Protein AF-A0A4Q3RIX7-F1 (afdb_monomer)

Foldseek 3Di:
DDPVVVVVVVVVPPPPPPDDDDCQDDDQCDPPQHDFAACDPGQQKHWDAFGWGWDQPDHPDDRIDIDGDHPDDDTDMDGDPDALQDDGDDDDDDDDDDDDDPAQQDDKDKDWDARCHPNGGFTPKIFIQHNVRDTDIDGGDDDDDD

Structure (mmCIF, N/CA/C/O backbone):
data_AF-A0A4Q3RIX7-F1
#
_entry.id   AF-A0A4Q3RIX7-F1
#
loop_
_atom_site.group_PDB
_atom_site.id
_atom_site.type_symbol
_atom_site.label_atom_id
_atom_site.label_alt_id
_atom_site.label_comp_id
_atom_site.label_asym_id
_atom_site.label_entity_id
_atom_site.label_seq_id
_atom_site.pdbx_PDB_ins_code
_atom_site.Cartn_x
_atom_site.Cartn_y
_atom_site.Cartn_z
_atom_site.occupancy
_atom_site.B_iso_or_equiv
_atom_site.auth_seq_id
_atom_site.auth_comp_id
_atom_site.auth_asym_id
_atom_site.auth_atom_id
_atom_site.pdbx_PDB_model_num
ATOM 1 N N . MET A 1 1 ? 16.641 -52.338 -29.632 1.00 59.88 1 MET A N 1
ATOM 2 C CA . MET A 1 1 ? 15.594 -51.467 -29.054 1.00 59.88 1 MET A CA 1
ATOM 3 C C . MET A 1 1 ? 14.650 -51.054 -30.176 1.00 59.88 1 MET A C 1
ATOM 5 O O . MET A 1 1 ? 15.135 -50.647 -31.224 1.00 59.88 1 MET A O 1
ATOM 9 N N . ASN A 1 2 ? 13.339 -51.252 -30.020 1.00 74.81 2 ASN A N 1
ATOM 10 C CA . ASN A 1 2 ? 12.349 -50.896 -31.043 1.00 74.81 2 ASN A CA 1
ATOM 11 C C . ASN A 1 2 ? 12.382 -49.371 -31.284 1.00 74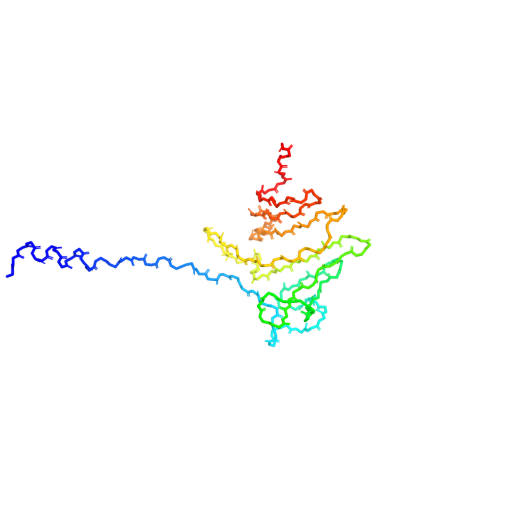.81 2 ASN A C 1
ATOM 13 O O . ASN A 1 2 ? 12.382 -48.615 -30.314 1.00 74.81 2 ASN A O 1
ATOM 17 N N . LYS A 1 3 ? 12.387 -48.921 -32.550 1.00 67.00 3 LYS A N 1
ATOM 18 C CA . LYS A 1 3 ? 12.329 -47.495 -32.926 1.00 67.00 3 LYS A CA 1
ATOM 19 C C . LYS A 1 3 ? 11.175 -46.772 -32.215 1.00 67.00 3 LYS A C 1
ATOM 21 O O . LYS A 1 3 ? 11.367 -45.677 -31.704 1.00 67.00 3 LYS A O 1
ATOM 26 N N . TYR A 1 4 ? 10.027 -47.434 -32.065 1.00 75.75 4 TYR A N 1
ATOM 27 C CA . TYR A 1 4 ? 8.865 -46.912 -31.337 1.00 75.75 4 TYR A CA 1
ATOM 28 C C . TYR A 1 4 ? 9.107 -46.753 -29.825 1.00 75.75 4 TYR A C 1
ATOM 30 O O . TYR A 1 4 ? 8.580 -45.828 -29.218 1.00 75.75 4 TYR A O 1
ATOM 38 N N . GLY A 1 5 ? 9.957 -47.591 -29.222 1.00 77.25 5 GLY A N 1
ATOM 39 C CA . GLY A 1 5 ? 10.349 -47.462 -27.814 1.00 77.25 5 GLY A CA 1
ATOM 40 C C . GLY A 1 5 ? 11.296 -46.286 -27.559 1.00 77.25 5 GLY A C 1
ATOM 41 O O . GLY A 1 5 ? 11.211 -45.649 -26.514 1.00 77.25 5 GLY A O 1
ATOM 42 N N . LEU A 1 6 ? 12.155 -45.953 -28.531 1.00 73.69 6 LEU A N 1
ATOM 43 C CA . LEU A 1 6 ? 13.029 -44.779 -28.452 1.00 73.69 6 LEU A CA 1
ATOM 44 C C . LEU A 1 6 ? 12.232 -43.469 -28.591 1.00 73.69 6 LEU A C 1
ATOM 46 O O . LEU A 1 6 ? 12.480 -42.532 -27.839 1.00 73.69 6 LEU A O 1
ATOM 50 N N . TYR A 1 7 ? 11.241 -43.417 -29.491 1.00 76.94 7 TYR A N 1
ATOM 51 C CA . TYR A 1 7 ? 10.347 -42.256 -29.614 1.00 76.94 7 TYR A CA 1
ATOM 52 C C . TYR A 1 7 ? 9.488 -42.046 -28.361 1.00 76.94 7 TYR A C 1
ATOM 54 O O . TYR A 1 7 ? 9.326 -40.912 -27.920 1.00 76.94 7 TYR A O 1
ATOM 62 N N . PHE A 1 8 ? 8.994 -43.126 -27.750 1.00 76.88 8 PHE A N 1
ATOM 63 C CA . PHE A 1 8 ? 8.233 -43.041 -26.502 1.00 76.88 8 PHE A CA 1
ATOM 64 C C . PHE A 1 8 ? 9.086 -42.505 -25.339 1.00 76.88 8 PHE A C 1
ATOM 66 O O . PHE A 1 8 ? 8.632 -41.647 -24.586 1.00 76.88 8 PHE A O 1
ATOM 73 N N . LEU A 1 9 ? 10.350 -42.938 -25.237 1.00 72.62 9 LEU A N 1
ATOM 74 C CA . LEU A 1 9 ? 11.291 -42.442 -24.226 1.00 72.62 9 LEU A CA 1
ATOM 75 C C . LEU A 1 9 ? 11.639 -40.954 -24.429 1.00 72.62 9 LEU A C 1
ATOM 77 O O . LEU A 1 9 ? 11.741 -40.215 -23.454 1.00 72.62 9 LEU A O 1
ATOM 81 N N . LEU A 1 10 ? 11.773 -40.499 -25.681 1.00 68.50 10 LEU A N 1
ATOM 82 C CA . LEU A 1 10 ? 12.048 -39.095 -26.020 1.00 68.50 10 LEU A CA 1
ATOM 83 C C . LEU A 1 10 ? 10.869 -38.158 -25.714 1.00 68.50 10 LEU A C 1
ATOM 85 O O . LEU A 1 10 ? 11.095 -37.027 -25.294 1.00 68.50 10 LEU A O 1
ATOM 89 N N . ILE A 1 11 ? 9.626 -38.622 -25.879 1.00 73.38 11 ILE A N 1
ATOM 90 C CA . ILE A 1 11 ? 8.426 -37.842 -25.529 1.00 73.38 11 ILE A CA 1
ATOM 91 C C . ILE A 1 11 ? 8.274 -37.724 -24.004 1.00 73.38 11 ILE A C 1
ATOM 93 O O . ILE A 1 11 ? 7.875 -36.675 -23.508 1.00 73.38 11 ILE A O 1
ATOM 97 N N . LEU A 1 12 ? 8.641 -38.767 -23.252 1.00 68.56 12 LEU A N 1
ATOM 98 C CA . LEU A 1 12 ? 8.598 -38.760 -21.785 1.00 68.56 12 LEU A CA 1
ATOM 99 C C . LEU A 1 12 ? 9.670 -37.845 -21.156 1.00 68.56 12 LEU A C 1
ATOM 101 O O . LEU A 1 12 ? 9.513 -37.393 -20.027 1.00 68.56 12 LEU A O 1
ATOM 105 N N . LEU A 1 13 ? 10.752 -37.573 -21.892 1.00 65.00 13 LEU A N 1
ATOM 106 C CA . LEU A 1 13 ? 11.861 -36.707 -21.485 1.00 65.00 13 LEU A CA 1
ATOM 107 C C . LEU A 1 13 ? 11.661 -35.232 -21.856 1.00 65.00 13 LEU A C 1
ATOM 109 O O . LEU A 1 13 ? 12.569 -34.445 -21.606 1.00 65.00 13 LEU A O 1
ATOM 113 N N . LEU A 1 14 ? 10.520 -34.836 -22.435 1.00 69.44 14 LEU A N 1
ATOM 114 C CA . LEU A 1 14 ? 10.186 -33.420 -22.596 1.00 69.44 14 LEU A CA 1
ATOM 115 C C . LEU A 1 14 ? 9.967 -32.822 -21.198 1.00 69.44 14 LEU A C 1
ATOM 117 O O . LEU A 1 14 ? 8.957 -33.141 -20.565 1.00 69.44 14 LEU A O 1
ATOM 121 N N . PRO A 1 15 ? 10.875 -31.969 -20.681 1.00 65.69 15 PRO A N 1
ATOM 122 C CA . PRO A 1 15 ? 10.603 -31.283 -19.435 1.00 65.69 15 PRO A CA 1
ATOM 123 C C . PRO A 1 15 ? 9.396 -30.380 -19.684 1.00 65.69 15 PRO A C 1
ATOM 125 O O . PRO A 1 15 ? 9.459 -29.450 -20.490 1.00 65.69 15 PRO A O 1
ATOM 128 N N . ALA A 1 16 ? 8.283 -30.655 -19.006 1.00 66.50 16 ALA A N 1
ATOM 129 C CA . ALA A 1 16 ? 7.249 -29.652 -18.839 1.00 66.50 16 ALA A CA 1
ATOM 130 C C . ALA A 1 16 ? 7.932 -28.478 -18.134 1.00 66.50 16 ALA A C 1
ATOM 132 O O . ALA A 1 16 ? 8.309 -28.590 -16.967 1.00 66.50 16 ALA A O 1
ATOM 133 N N . ALA A 1 17 ? 8.194 -27.397 -18.866 1.00 64.19 17 ALA A N 1
ATOM 134 C CA . ALA A 1 17 ? 8.742 -26.191 -18.278 1.00 64.19 17 ALA A CA 1
ATOM 135 C C . ALA A 1 17 ? 7.708 -25.687 -17.268 1.00 64.19 17 ALA A C 1
ATOM 137 O O . ALA A 1 17 ? 6.679 -25.128 -17.643 1.00 64.19 17 ALA A O 1
ATOM 138 N N . ILE A 1 18 ? 7.949 -25.955 -15.986 1.00 64.69 18 ILE A N 1
ATOM 139 C CA . ILE A 1 18 ? 7.164 -25.368 -14.909 1.00 64.69 18 ILE A CA 1
ATOM 140 C C . ILE A 1 18 ? 7.523 -23.886 -14.928 1.00 64.69 18 ILE A C 1
ATOM 142 O O . ILE A 1 18 ? 8.608 -23.491 -14.502 1.00 64.69 18 ILE A O 1
ATOM 146 N N . VAL A 1 19 ? 6.641 -23.072 -15.500 1.00 68.38 19 VAL A N 1
ATOM 147 C CA . VAL A 1 19 ? 6.763 -21.620 -15.430 1.00 68.38 19 VAL A CA 1
ATOM 148 C C . VAL A 1 19 ? 6.368 -21.226 -14.012 1.00 68.38 19 VAL A C 1
ATOM 150 O O . VAL A 1 19 ? 5.191 -21.215 -13.665 1.00 68.38 19 VAL A O 1
ATOM 153 N N . SER A 1 20 ? 7.363 -20.953 -13.175 1.00 68.62 20 SER A N 1
ATOM 154 C CA . SER A 1 20 ? 7.146 -20.382 -11.848 1.00 68.62 20 SER A CA 1
ATOM 155 C C . SER A 1 20 ? 7.199 -18.864 -11.953 1.00 68.62 20 SER A C 1
ATOM 157 O O . SER A 1 20 ? 8.165 -18.311 -12.479 1.00 68.62 20 SER A O 1
ATOM 159 N N . ALA A 1 21 ? 6.179 -18.180 -11.438 1.00 70.44 21 ALA A N 1
ATOM 160 C CA . ALA A 1 21 ? 6.240 -16.734 -11.283 1.00 70.44 21 ALA A CA 1
ATOM 161 C C . ALA A 1 21 ? 7.348 -16.369 -10.281 1.00 70.44 21 ALA A C 1
ATOM 163 O O . ALA A 1 21 ? 7.488 -17.006 -9.235 1.00 70.44 21 ALA A O 1
ATOM 164 N N . GLN A 1 22 ? 8.135 -15.340 -10.591 1.00 78.25 22 GLN A N 1
ATOM 165 C CA . GLN A 1 22 ? 9.077 -14.773 -9.634 1.00 78.25 22 GLN A CA 1
ATOM 166 C C . GLN A 1 22 ? 8.322 -13.847 -8.678 1.00 78.25 22 GLN A C 1
ATOM 168 O O . GLN A 1 22 ? 7.618 -12.938 -9.119 1.00 78.25 22 GLN A O 1
ATOM 173 N N . THR A 1 23 ? 8.515 -14.023 -7.369 1.00 81.94 23 THR A N 1
ATOM 174 C CA . THR A 1 23 ? 8.067 -13.029 -6.390 1.00 81.94 23 THR A CA 1
ATOM 175 C C . THR A 1 23 ? 8.891 -11.763 -6.568 1.00 81.94 23 THR A C 1
ATOM 177 O O . THR A 1 23 ? 10.044 -11.691 -6.146 1.00 81.94 23 THR A O 1
ATOM 180 N N . ALA A 1 24 ? 8.301 -10.770 -7.221 1.00 80.25 24 ALA A N 1
ATOM 181 C CA . ALA A 1 24 ? 8.947 -9.487 -7.435 1.00 80.25 24 ALA A CA 1
ATOM 182 C C . ALA A 1 24 ? 8.853 -8.584 -6.197 1.00 80.25 24 ALA A C 1
ATOM 184 O O . ALA A 1 24 ? 9.815 -7.906 -5.854 1.00 80.25 24 ALA A O 1
ATOM 185 N N . LEU A 1 25 ? 7.710 -8.601 -5.503 1.00 83.94 25 LEU A N 1
ATOM 186 C CA . LEU A 1 25 ? 7.460 -7.820 -4.293 1.00 83.94 25 LEU A CA 1
ATOM 187 C C . LEU A 1 25 ? 6.733 -8.674 -3.266 1.00 83.94 25 LEU A C 1
ATOM 189 O O . LEU A 1 25 ? 5.746 -9.330 -3.586 1.00 83.94 25 LEU A O 1
ATOM 193 N N . GLN A 1 26 ? 7.193 -8.615 -2.021 1.00 84.12 26 GLN A N 1
ATOM 194 C CA . GLN A 1 26 ? 6.511 -9.237 -0.898 1.00 84.12 26 GLN A CA 1
ATOM 195 C C . GLN A 1 26 ? 6.718 -8.387 0.349 1.00 84.12 26 GLN A C 1
ATOM 197 O O . GLN A 1 26 ? 7.844 -8.096 0.743 1.00 84.12 26 GLN A O 1
ATOM 202 N N . THR A 1 27 ? 5.613 -8.012 0.986 1.00 84.25 27 THR A N 1
ATOM 203 C CA . THR A 1 27 ? 5.615 -7.434 2.327 1.00 84.25 27 THR A CA 1
ATOM 204 C C . THR A 1 27 ? 4.621 -8.193 3.190 1.00 84.25 27 THR A C 1
ATOM 206 O O . THR A 1 27 ? 3.515 -8.499 2.752 1.00 84.25 27 THR A O 1
ATOM 209 N N . SER A 1 28 ? 5.028 -8.511 4.413 1.00 86.00 28 SER A N 1
ATOM 210 C CA . SER A 1 28 ? 4.167 -9.085 5.450 1.00 86.00 28 SER A CA 1
ATOM 211 C C . SER A 1 28 ? 3.984 -8.140 6.637 1.00 86.00 28 SER A C 1
ATOM 213 O O . SER A 1 28 ? 3.218 -8.448 7.538 1.00 86.00 28 SER A O 1
ATOM 215 N N . PHE A 1 29 ? 4.673 -6.990 6.633 1.00 94.81 29 PHE A N 1
ATOM 216 C CA . PHE A 1 29 ? 4.731 -6.040 7.750 1.00 94.81 29 PHE A CA 1
ATOM 217 C C . PHE A 1 29 ? 5.252 -6.632 9.066 1.00 94.81 29 PHE A C 1
ATOM 219 O O . PHE A 1 29 ? 4.996 -6.063 10.116 1.00 94.81 29 PHE A O 1
ATOM 226 N N . GLU A 1 30 ? 5.978 -7.752 9.018 1.00 96.00 30 GLU A N 1
ATOM 227 C CA . GLU A 1 30 ? 6.474 -8.440 10.212 1.00 96.00 30 GLU A CA 1
ATOM 228 C C . GLU A 1 30 ? 7.829 -7.899 10.697 1.00 96.00 30 GLU A C 1
ATOM 230 O O . GLU A 1 30 ? 8.651 -7.371 9.937 1.00 96.00 30 GLU A O 1
ATOM 235 N N . ALA A 1 31 ? 8.093 -8.105 11.986 1.00 94.19 31 ALA A N 1
ATOM 236 C CA . ALA A 1 31 ? 9.404 -7.892 12.584 1.00 94.19 31 ALA A CA 1
ATOM 237 C C . ALA A 1 31 ? 10.450 -8.897 12.038 1.00 94.19 31 ALA A C 1
ATOM 239 O O . ALA A 1 31 ? 10.095 -10.009 11.645 1.00 94.19 31 ALA A O 1
ATOM 240 N N . PRO A 1 32 ? 11.753 -8.551 12.046 1.00 93.75 32 PRO A N 1
ATOM 241 C CA . PRO A 1 32 ? 12.335 -7.289 12.516 1.00 93.75 32 PRO A CA 1
ATOM 242 C C . PRO A 1 32 ? 12.343 -6.180 11.454 1.00 93.75 32 PRO A C 1
ATOM 244 O O . PRO A 1 32 ? 12.786 -5.074 11.744 1.00 93.75 32 PRO A O 1
ATOM 247 N N . THR A 1 33 ? 11.886 -6.460 10.228 1.00 93.94 33 THR A N 1
ATOM 248 C CA . THR A 1 33 ? 11.897 -5.487 9.125 1.00 93.94 33 THR A CA 1
ATOM 249 C C . THR A 1 33 ? 11.016 -4.278 9.422 1.00 93.94 33 THR A C 1
ATOM 251 O O . THR A 1 33 ? 11.370 -3.160 9.054 1.00 93.94 33 THR A O 1
ATOM 254 N N . TYR A 1 34 ? 9.895 -4.503 10.104 1.00 96.31 34 TYR A N 1
ATOM 255 C CA . TYR A 1 34 ? 8.933 -3.472 10.456 1.00 96.31 34 TYR A CA 1
ATOM 256 C C . TYR A 1 34 ? 8.795 -3.331 11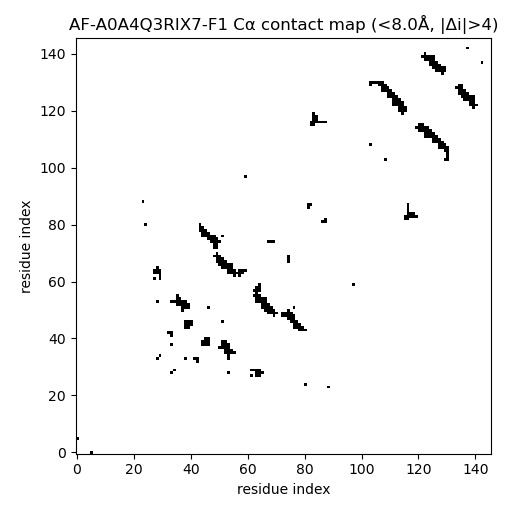.971 1.00 96.31 34 TYR A C 1
ATOM 258 O O . TYR A 1 34 ? 8.791 -4.312 12.717 1.00 96.31 34 TYR A O 1
ATOM 266 N N . THR A 1 35 ? 8.673 -2.085 12.424 1.00 97.00 35 THR A N 1
ATOM 267 C CA . THR A 1 35 ? 8.391 -1.740 13.822 1.00 97.00 35 THR A CA 1
ATOM 268 C C . THR A 1 35 ? 6.942 -1.289 13.959 1.00 97.00 35 THR A C 1
ATOM 270 O O . THR A 1 35 ? 6.460 -0.499 13.144 1.00 97.00 35 THR A O 1
ATOM 273 N N . ILE A 1 36 ? 6.264 -1.758 15.011 1.00 97.56 36 ILE A N 1
ATOM 274 C CA . ILE A 1 36 ? 4.891 -1.360 15.357 1.00 97.56 36 ILE A CA 1
ATOM 275 C C . ILE A 1 36 ? 4.802 0.167 15.484 1.00 97.56 36 ILE A C 1
ATOM 277 O O . ILE A 1 36 ? 5.648 0.798 16.117 1.00 97.56 36 ILE A O 1
ATOM 281 N N . GLY A 1 37 ? 3.745 0.759 14.926 1.00 96.62 37 GLY A N 1
ATOM 282 C CA . GLY A 1 37 ? 3.550 2.207 14.889 1.00 96.62 37 GLY A CA 1
ATOM 283 C C . GLY A 1 37 ? 3.728 2.777 13.485 1.00 96.62 37 GLY A C 1
ATOM 284 O O . GLY A 1 37 ? 3.461 2.100 12.499 1.00 96.62 37 GLY A O 1
ATOM 285 N N . ASN A 1 38 ? 4.105 4.052 13.386 1.00 95.06 38 ASN A N 1
ATOM 286 C CA . ASN A 1 38 ? 4.133 4.787 12.119 1.00 95.06 38 ASN A CA 1
ATOM 287 C C . ASN A 1 38 ? 5.015 4.097 11.063 1.00 95.06 38 ASN A C 1
ATOM 289 O O . ASN A 1 38 ? 6.204 3.895 11.297 1.00 95.06 38 ASN A O 1
ATOM 293 N N . LEU A 1 39 ? 4.443 3.788 9.896 1.00 96.00 39 LEU A N 1
ATOM 294 C CA . LEU A 1 39 ? 5.142 3.111 8.800 1.00 96.00 39 LEU A CA 1
ATOM 295 C C . LEU A 1 39 ? 5.998 4.068 7.945 1.00 96.00 39 LEU A C 1
ATOM 297 O O . LEU A 1 39 ? 6.828 3.616 7.161 1.00 96.00 39 LEU A O 1
ATOM 301 N N . ASN A 1 40 ? 5.818 5.385 8.075 1.00 95.88 40 ASN A N 1
ATOM 302 C CA . ASN A 1 40 ? 6.564 6.362 7.285 1.00 95.88 40 ASN A CA 1
ATOM 303 C C . ASN A 1 40 ? 8.083 6.183 7.435 1.00 95.88 40 ASN A C 1
ATOM 305 O O . ASN A 1 40 ? 8.596 6.083 8.550 1.00 95.88 40 ASN A O 1
ATOM 309 N N . SER A 1 41 ? 8.788 6.190 6.305 1.00 94.25 41 SER A N 1
ATOM 310 C CA . SER A 1 41 ? 10.233 5.974 6.192 1.00 94.25 41 SER A CA 1
ATOM 311 C C . SER A 1 41 ? 10.723 4.580 6.606 1.00 94.25 41 SER A C 1
ATOM 313 O O . SER A 1 41 ? 11.933 4.363 6.670 1.00 94.25 41 SER A O 1
ATOM 315 N N . GLN A 1 42 ? 9.831 3.612 6.844 1.00 94.19 42 GLN A N 1
ATOM 316 C CA . GLN A 1 42 ? 10.222 2.220 7.066 1.00 94.19 42 GLN A CA 1
ATOM 317 C C . GLN A 1 42 ? 10.241 1.451 5.747 1.00 94.19 42 GLN A C 1
ATOM 319 O O . GLN A 1 42 ? 9.258 1.447 5.012 1.00 94.19 42 GLN A O 1
ATOM 324 N N . ALA A 1 43 ? 11.358 0.778 5.462 1.00 92.81 43 ALA A N 1
ATOM 325 C CA . ALA A 1 43 ? 11.493 -0.181 4.365 1.00 92.81 43 ALA A CA 1
ATOM 326 C C . ALA A 1 43 ? 10.920 0.297 3.012 1.00 92.81 43 ALA A C 1
ATOM 328 O O . ALA A 1 43 ? 10.304 -0.492 2.316 1.00 92.81 43 ALA A O 1
ATOM 329 N N . GLY A 1 44 ? 11.092 1.574 2.641 1.00 91.75 44 GLY A N 1
ATOM 330 C CA . GLY A 1 44 ? 10.624 2.126 1.356 1.00 91.75 44 GLY A CA 1
ATOM 331 C C . GLY A 1 44 ? 9.190 2.673 1.342 1.00 91.75 44 GLY A C 1
ATOM 332 O O . GLY A 1 44 ? 8.703 3.072 0.282 1.00 91.75 44 GLY A O 1
ATOM 333 N N . TRP A 1 45 ? 8.510 2.712 2.490 1.00 94.94 45 TRP A N 1
ATOM 334 C CA . TRP A 1 45 ? 7.194 3.334 2.631 1.00 94.94 45 TRP A CA 1
ATOM 335 C C . TRP A 1 45 ? 7.290 4.833 2.896 1.00 94.94 45 TRP A C 1
ATOM 337 O O . TRP A 1 45 ? 8.074 5.298 3.721 1.00 94.94 45 TRP A O 1
ATOM 347 N N . THR A 1 46 ? 6.420 5.590 2.240 1.00 95.19 46 THR A N 1
ATOM 348 C CA . THR A 1 46 ? 6.161 7.003 2.519 1.00 95.19 46 THR A CA 1
ATOM 349 C C . THR A 1 46 ? 4.682 7.162 2.848 1.00 95.19 46 THR A C 1
ATOM 351 O O . THR A 1 46 ? 3.827 6.681 2.106 1.00 95.19 46 THR A O 1
ATOM 354 N N . ALA A 1 47 ? 4.356 7.830 3.952 1.00 92.69 47 ALA A N 1
ATOM 355 C CA . ALA A 1 4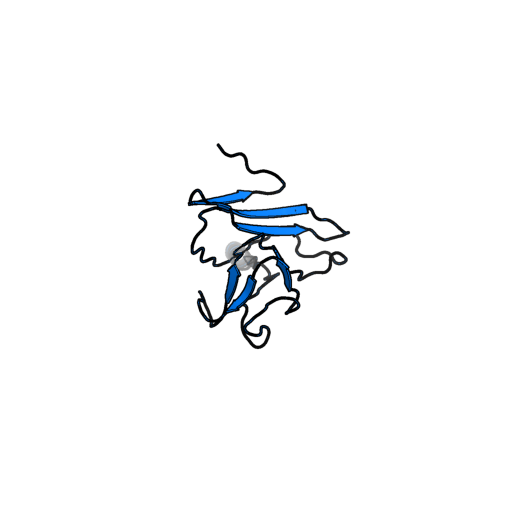7 ? 2.988 8.190 4.314 1.00 92.69 47 ALA A CA 1
ATOM 356 C C . ALA A 1 47 ? 2.846 9.713 4.251 1.00 92.69 47 ALA A C 1
ATOM 358 O O . ALA A 1 47 ? 3.472 10.435 5.023 1.00 92.69 47 ALA A O 1
ATOM 359 N N . THR A 1 48 ? 2.045 10.210 3.309 1.00 88.75 4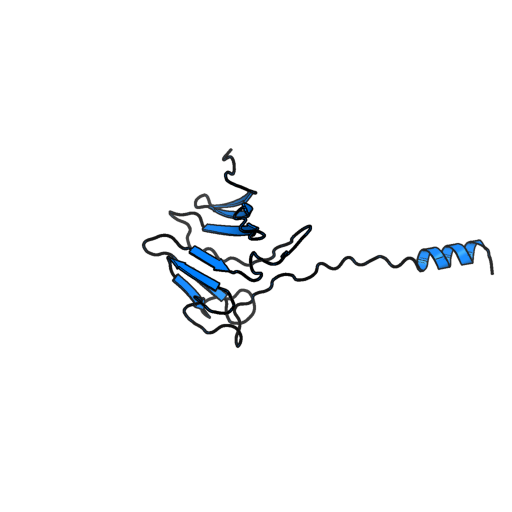8 THR A N 1
ATOM 360 C CA . THR A 1 48 ? 1.872 11.655 3.084 1.00 88.75 48 THR A CA 1
ATOM 361 C C . THR A 1 48 ? 0.689 12.218 3.866 1.00 88.75 48 THR A C 1
ATOM 363 O O . THR A 1 48 ? 0.706 13.376 4.275 1.00 88.75 48 THR A O 1
ATOM 366 N N . SER A 1 49 ? -0.361 11.422 4.059 1.00 89.12 49 SER A N 1
ATOM 367 C CA . SER A 1 49 ? -1.580 11.849 4.746 1.00 89.12 49 SER A CA 1
ATOM 368 C C . SER A 1 49 ? -2.338 10.659 5.328 1.00 89.12 49 SER A C 1
ATOM 370 O O . SER A 1 49 ? -2.226 9.537 4.832 1.00 89.12 49 SER A O 1
ATOM 372 N N . GLY A 1 50 ? -3.124 10.921 6.375 1.00 89.00 50 GLY A N 1
ATOM 373 C CA . GLY A 1 50 ? -3.826 9.892 7.141 1.00 89.00 50 GLY A CA 1
ATOM 374 C C . GLY A 1 50 ? -2.910 9.146 8.115 1.00 89.00 50 GLY A C 1
ATOM 375 O O . GLY A 1 50 ? -1.754 9.507 8.328 1.00 89.00 50 GLY A O 1
ATOM 376 N N . THR A 1 51 ? -3.450 8.106 8.737 1.00 90.69 51 THR A N 1
ATOM 377 C CA . THR A 1 51 ? -2.712 7.169 9.580 1.00 90.69 51 THR A CA 1
ATOM 378 C C . THR A 1 51 ? -2.319 5.957 8.751 1.00 90.69 51 THR A C 1
ATOM 380 O O . THR A 1 51 ? -3.172 5.284 8.174 1.00 90.69 51 THR A O 1
ATOM 383 N N . VAL A 1 52 ? -1.018 5.675 8.735 1.00 94.19 52 VAL A N 1
ATOM 384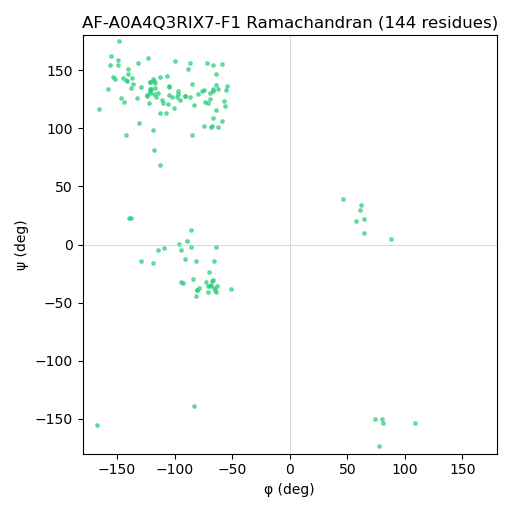 C CA . VAL A 1 52 ? -0.413 4.502 8.105 1.00 94.19 52 VAL A CA 1
ATOM 385 C C . VAL A 1 52 ? 0.521 3.893 9.139 1.00 94.19 52 VAL A C 1
ATOM 387 O O . VAL A 1 52 ? 1.575 4.459 9.438 1.00 94.19 52 VAL A O 1
ATOM 390 N N . ALA A 1 53 ? 0.111 2.788 9.752 1.00 95.75 53 ALA A N 1
ATOM 391 C CA . ALA A 1 53 ? 0.851 2.222 10.871 1.00 95.75 53 ALA A CA 1
ATOM 392 C C . ALA A 1 53 ? 0.866 0.697 10.849 1.00 95.75 53 ALA A C 1
ATOM 394 O O . ALA A 1 53 ? -0.151 0.067 10.572 1.00 95.75 53 ALA A O 1
ATOM 395 N N . VAL 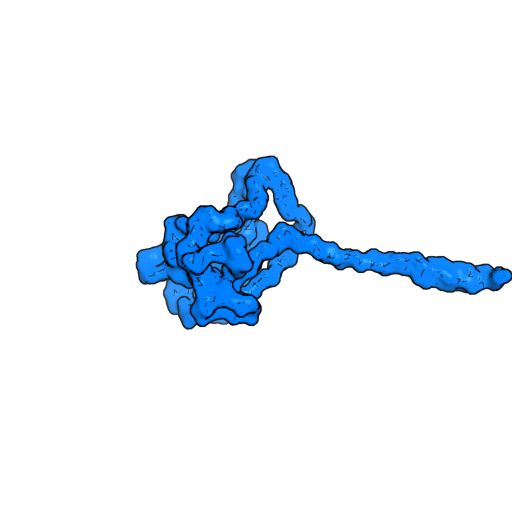A 1 54 ? 2.000 0.109 11.210 1.00 97.38 54 VAL A N 1
ATOM 396 C CA . VAL A 1 54 ? 2.106 -1.316 11.525 1.00 97.38 54 VAL A CA 1
ATOM 397 C C . VAL A 1 54 ? 1.365 -1.566 12.835 1.00 97.38 54 VAL A C 1
ATOM 399 O O . VAL A 1 54 ? 1.559 -0.848 13.820 1.00 97.38 54 VAL A O 1
ATOM 402 N N . SER A 1 55 ? 0.492 -2.565 12.848 1.00 96.38 55 SER A N 1
ATOM 403 C CA . SER A 1 55 ? -0.393 -2.871 13.966 1.00 96.38 55 SER A CA 1
ATOM 404 C C . SER A 1 55 ? -0.510 -4.373 14.182 1.00 96.38 55 SER A C 1
ATOM 406 O O . SER A 1 55 ? -0.536 -5.149 13.233 1.00 96.38 55 SER A O 1
ATOM 408 N N . THR A 1 56 ? -0.658 -4.771 15.441 1.00 96.94 56 THR A N 1
ATOM 409 C CA . THR A 1 56 ? -0.958 -6.148 15.858 1.00 96.94 56 THR A CA 1
ATOM 410 C C . THR A 1 56 ? -2.453 -6.382 16.089 1.00 96.94 56 THR A C 1
ATOM 412 O O . THR A 1 56 ? -2.859 -7.476 16.469 1.00 96.94 56 THR A O 1
ATOM 415 N N . ALA A 1 57 ? -3.303 -5.367 15.882 1.00 94.56 57 ALA A N 1
ATOM 416 C CA . ALA A 1 57 ? -4.728 -5.451 16.206 1.00 94.56 57 ALA A CA 1
ATOM 417 C C . ALA A 1 57 ? -5.488 -6.449 15.319 1.00 94.56 57 ALA A C 1
ATOM 419 O O . ALA A 1 57 ? -6.476 -7.044 15.748 1.00 94.56 57 ALA A O 1
ATOM 420 N N . LYS A 1 58 ? -5.051 -6.603 14.066 1.00 92.94 58 LYS A N 1
ATOM 421 C CA . LYS A 1 58 ? -5.593 -7.561 13.101 1.00 92.94 58 LYS A CA 1
ATOM 422 C C . LYS A 1 58 ? -4.455 -8.072 12.229 1.00 92.94 58 LYS A C 1
ATOM 424 O O . LYS A 1 58 ? -3.591 -7.293 11.847 1.00 92.94 58 LYS A O 1
ATOM 429 N N . ALA A 1 59 ? -4.500 -9.345 11.862 1.00 94.31 59 ALA A N 1
ATOM 430 C CA . ALA A 1 59 ? -3.621 -9.936 10.861 1.00 94.31 59 ALA A CA 1
ATOM 431 C C . ALA A 1 59 ? -4.352 -11.106 10.196 1.00 94.31 59 ALA A C 1
ATOM 433 O O . ALA A 1 59 ? -5.103 -11.827 10.856 1.00 94.31 59 ALA A O 1
ATOM 434 N N . LYS A 1 60 ? -4.169 -11.290 8.883 1.00 94.38 60 LYS A N 1
ATOM 435 C CA . LYS A 1 60 ? -4.686 -12.484 8.192 1.00 94.38 60 LYS A CA 1
ATOM 436 C C . LYS A 1 60 ? -3.769 -13.692 8.396 1.00 94.38 60 LYS A C 1
ATOM 438 O O . LYS A 1 60 ? -4.248 -14.819 8.516 1.00 94.38 60 LYS A O 1
ATOM 443 N N . THR A 1 61 ? -2.469 -13.439 8.373 1.00 92.50 61 THR A N 1
ATOM 444 C CA . THR A 1 61 ? -1.366 -14.377 8.588 1.00 92.50 61 THR A CA 1
ATOM 445 C C . THR A 1 61 ? -0.304 -13.653 9.401 1.00 92.50 61 THR A C 1
ATOM 447 O O . THR A 1 61 ? -0.177 -12.442 9.250 1.00 92.50 61 THR A O 1
ATOM 450 N N . GLY A 1 62 ? 0.468 -14.379 10.209 1.00 94.31 62 GLY A N 1
ATOM 451 C CA . GLY A 1 62 ? 1.494 -13.765 11.051 1.00 94.31 62 GLY A CA 1
ATOM 452 C C . GLY A 1 62 ? 0.909 -13.023 12.254 1.00 94.31 62 GLY A C 1
ATOM 453 O O . GLY A 1 62 ? -0.130 -13.419 12.789 1.00 94.31 62 GLY A O 1
ATOM 454 N N . SER A 1 63 ? 1.609 -11.983 12.699 1.00 96.50 63 SER A N 1
ATOM 455 C CA . SER A 1 63 ? 1.308 -11.233 13.921 1.00 96.50 63 SER A CA 1
ATOM 456 C C . SER A 1 63 ? 0.987 -9.760 13.675 1.00 96.50 63 SER A C 1
ATOM 458 O O . SER A 1 63 ? 0.430 -9.103 14.560 1.00 96.50 63 SER A O 1
ATOM 460 N N . GLN A 1 64 ? 1.322 -9.235 12.493 1.00 96.94 64 GLN A N 1
ATOM 461 C CA . GLN A 1 64 ? 1.231 -7.814 12.175 1.00 96.94 64 GLN A CA 1
ATOM 462 C C . GLN A 1 64 ? 0.528 -7.581 10.834 1.00 96.94 64 GLN A C 1
ATOM 464 O O . GLN A 1 64 ? 0.457 -8.439 9.957 1.00 96.94 64 GLN A O 1
ATOM 469 N N . SER A 1 65 ? -0.042 -6.393 10.680 1.00 95.50 65 SER A N 1
ATOM 470 C CA . SER A 1 65 ? -0.529 -5.886 9.402 1.00 95.50 65 SER A CA 1
ATOM 471 C C . SER A 1 65 ? -0.392 -4.371 9.351 1.00 95.50 65 SER A C 1
ATOM 473 O O . SER A 1 65 ? -0.025 -3.720 10.331 1.00 95.50 65 SER A O 1
ATOM 475 N N . ILE A 1 66 ? -0.710 -3.796 8.198 1.00 94.25 66 ILE A N 1
ATOM 476 C CA . ILE A 1 66 ? -0.851 -2.356 8.048 1.00 94.25 66 ILE A CA 1
ATOM 477 C C . ILE A 1 66 ? -2.277 -1.921 8.406 1.00 94.25 66 ILE A C 1
ATOM 479 O O . ILE A 1 66 ? -3.261 -2.418 7.858 1.00 94.25 66 ILE A O 1
ATOM 483 N N . ASN A 1 67 ? -2.387 -0.955 9.314 1.00 93.56 67 ASN A N 1
ATOM 484 C CA . ASN A 1 67 ? -3.616 -0.231 9.596 1.00 93.56 67 ASN A CA 1
ATOM 485 C C . ASN A 1 67 ? -3.608 1.105 8.848 1.00 93.56 67 ASN A C 1
ATOM 487 O O . ASN A 1 67 ? -2.673 1.902 8.971 1.00 93.56 67 ASN A O 1
ATOM 491 N N . LEU A 1 68 ? -4.677 1.335 8.094 1.00 91.38 68 LEU A N 1
ATOM 492 C CA . LEU A 1 68 ? -4.870 2.486 7.228 1.00 91.38 68 LEU A CA 1
ATOM 493 C C . LEU A 1 68 ? -6.148 3.214 7.646 1.00 91.38 68 LEU A C 1
ATOM 495 O O . LEU A 1 68 ? -7.228 2.622 7.628 1.00 91.38 68 LEU A O 1
ATOM 499 N N . SER A 1 69 ? -6.055 4.494 8.006 1.00 88.19 69 SER A N 1
ATOM 500 C CA . SER A 1 69 ? -7.240 5.295 8.342 1.00 88.19 69 SER A CA 1
ATOM 501 C C . SER A 1 69 ? -7.074 6.774 7.994 1.00 88.19 69 SER A C 1
ATOM 503 O O . SER A 1 69 ? -5.969 7.303 7.924 1.00 88.19 69 SER A O 1
ATOM 505 N N . ALA A 1 70 ? -8.185 7.471 7.760 1.00 84.12 70 ALA A N 1
ATOM 506 C CA . ALA A 1 70 ? -8.194 8.915 7.545 1.00 84.12 70 ALA A CA 1
ATOM 507 C C . ALA A 1 70 ? -9.426 9.540 8.201 1.00 84.12 70 ALA A C 1
ATOM 509 O O . ALA A 1 70 ? -10.498 9.601 7.605 1.00 84.12 70 ALA A O 1
ATOM 510 N N . THR A 1 71 ? -9.264 10.014 9.437 1.00 72.56 71 THR A N 1
ATOM 511 C CA . THR A 1 71 ? -10.369 10.548 10.250 1.00 72.56 71 THR A CA 1
ATOM 512 C C . THR A 1 71 ? -10.922 11.878 9.720 1.00 72.56 71 THR A C 1
ATOM 514 O O . THR A 1 71 ? -12.123 12.103 9.799 1.00 72.56 71 THR A O 1
ATOM 517 N N . VAL A 1 72 ? -10.079 12.762 9.164 1.00 66.12 72 VAL A N 1
ATOM 518 C CA . VAL A 1 72 ? -10.488 14.132 8.761 1.00 66.12 72 VAL A CA 1
ATOM 519 C C . VAL A 1 72 ? -9.911 14.557 7.398 1.00 66.12 72 VAL A C 1
ATOM 521 O O . VAL A 1 72 ? -9.779 15.739 7.104 1.00 66.12 72 VAL A O 1
ATOM 524 N N . GLY A 1 73 ? -9.530 13.617 6.526 1.00 72.75 73 GLY A N 1
ATOM 525 C CA . GLY A 1 73 ? -8.788 13.984 5.314 1.00 72.75 73 GLY A CA 1
ATOM 526 C C . GLY A 1 73 ? -8.662 12.894 4.259 1.00 72.75 73 GLY A C 1
ATOM 527 O O . GLY A 1 73 ? -9.517 12.012 4.147 1.00 72.75 73 GLY A O 1
ATOM 528 N N . ALA A 1 74 ? -7.620 13.016 3.439 1.00 81.88 74 ALA A N 1
ATOM 529 C CA . ALA A 1 74 ? -7.179 11.982 2.511 1.00 81.88 74 ALA A CA 1
ATOM 530 C C . ALA A 1 74 ? -6.192 11.032 3.209 1.00 81.88 74 ALA A C 1
ATOM 532 O O . ALA A 1 74 ? -5.482 11.443 4.125 1.00 81.88 74 ALA A O 1
ATOM 533 N N . LEU A 1 75 ? -6.155 9.781 2.757 1.00 88.56 75 LEU A N 1
ATOM 534 C CA . LEU A 1 75 ? -5.104 8.813 3.059 1.00 88.56 75 LEU A CA 1
ATOM 535 C C . LEU A 1 75 ? -4.230 8.685 1.810 1.00 88.56 75 LEU A C 1
ATOM 537 O O . LEU A 1 75 ? -4.765 8.436 0.727 1.00 88.56 75 LEU A O 1
ATOM 541 N N . LYS A 1 76 ? -2.911 8.813 1.948 1.00 91.19 76 LYS A N 1
ATOM 542 C CA . LYS A 1 76 ? -1.969 8.486 0.872 1.00 91.19 76 LYS A CA 1
ATOM 543 C C . LYS A 1 76 ? -0.707 7.876 1.449 1.00 91.19 76 LYS A C 1
ATOM 545 O O . LYS A 1 76 ? -0.023 8.502 2.260 1.00 91.19 76 LYS A O 1
ATOM 550 N N . SER A 1 77 ? -0.403 6.672 0.983 1.00 93.88 77 SER A N 1
ATOM 551 C CA . SER A 1 77 ? 0.860 6.008 1.243 1.00 93.88 77 SER A CA 1
ATOM 552 C C . SER A 1 77 ? 1.384 5.378 -0.032 1.00 93.88 77 SER A C 1
ATOM 554 O O . SER A 1 77 ? 0.611 4.783 -0.782 1.00 93.88 77 SER A O 1
ATOM 556 N N . ASP A 1 78 ? 2.683 5.514 -0.250 1.00 93.62 78 ASP A N 1
ATOM 557 C CA . ASP A 1 78 ? 3.384 4.979 -1.404 1.00 93.62 78 ASP A CA 1
ATOM 558 C C . ASP A 1 78 ? 4.483 4.033 -0.913 1.00 93.62 78 ASP A C 1
ATOM 560 O O . ASP A 1 78 ? 5.240 4.369 0.000 1.00 93.62 78 ASP A O 1
ATOM 564 N N . TYR A 1 79 ? 4.574 2.858 -1.528 1.00 92.94 79 TYR A N 1
ATOM 565 C CA . TYR A 1 79 ? 5.689 1.936 -1.356 1.00 92.94 79 TYR A CA 1
ATOM 566 C C . TYR A 1 79 ? 6.502 1.903 -2.646 1.00 92.94 79 TYR A C 1
ATOM 568 O O . TYR A 1 79 ? 5.963 1.590 -3.709 1.00 92.94 79 TYR A O 1
ATOM 576 N N . VAL A 1 80 ? 7.792 2.231 -2.559 1.00 91.44 80 VAL A N 1
ATOM 577 C CA . VAL A 1 80 ? 8.694 2.265 -3.716 1.00 91.44 80 VAL A CA 1
ATOM 578 C C . VAL A 1 80 ? 9.817 1.259 -3.502 1.00 91.44 80 VAL A C 1
ATOM 580 O O . VAL A 1 80 ? 10.793 1.531 -2.810 1.00 91.44 80 VAL A O 1
ATOM 583 N N . ALA A 1 81 ? 9.668 0.081 -4.103 1.00 87.31 81 ALA A N 1
ATOM 584 C CA . ALA A 1 81 ? 10.662 -0.988 -4.022 1.00 87.31 81 ALA A CA 1
ATOM 585 C C . ALA A 1 81 ? 11.799 -0.856 -5.047 1.00 87.31 81 ALA A C 1
ATOM 587 O O . ALA A 1 81 ? 12.922 -1.277 -4.785 1.00 87.31 81 ALA A O 1
ATOM 588 N N . TYR A 1 82 ? 11.509 -0.260 -6.206 1.00 87.00 82 TYR A N 1
ATOM 589 C CA . TYR A 1 82 ? 12.474 -0.012 -7.276 1.00 87.00 82 TYR A CA 1
ATOM 590 C C . TYR A 1 82 ? 12.529 1.485 -7.554 1.00 87.00 82 TYR A C 1
ATOM 592 O O . TYR A 1 82 ? 11.486 2.128 -7.698 1.00 87.00 82 TYR A O 1
ATOM 600 N N . SER A 1 83 ? 13.734 2.053 -7.631 1.00 85.38 83 SER A N 1
ATOM 601 C CA . SER A 1 83 ? 13.885 3.452 -8.028 1.00 85.38 83 SER A CA 1
ATOM 602 C C . SER A 1 83 ? 13.404 3.641 -9.467 1.00 85.38 83 SER A C 1
ATOM 604 O 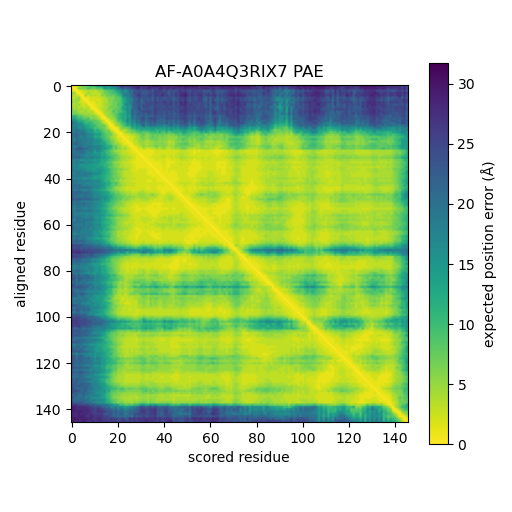O . SER A 1 83 ? 13.618 2.787 -10.323 1.00 85.38 83 SER A O 1
ATOM 606 N N . GLY A 1 84 ? 12.835 4.809 -9.777 1.00 88.31 84 GLY A N 1
ATOM 607 C CA . GLY A 1 84 ? 12.413 5.148 -11.144 1.00 88.31 84 GLY A CA 1
ATOM 608 C C . GLY A 1 84 ? 13.555 5.238 -12.170 1.00 88.31 84 GLY A C 1
ATOM 609 O O . GLY A 1 84 ? 13.321 5.493 -13.347 1.00 88.31 84 GLY A O 1
ATOM 610 N N . THR A 1 85 ? 14.802 5.046 -11.743 1.00 88.75 85 THR A N 1
ATOM 611 C CA . THR A 1 85 ? 15.991 5.011 -12.603 1.00 88.75 85 THR A CA 1
ATOM 612 C C . THR A 1 85 ? 16.343 3.606 -13.091 1.00 88.75 85 THR A C 1
ATOM 614 O O . THR A 1 85 ? 17.156 3.476 -14.003 1.00 88.75 85 THR A O 1
ATOM 617 N N . VAL A 1 86 ? 15.744 2.561 -12.514 1.00 85.44 86 VAL A N 1
ATOM 618 C CA . VAL A 1 86 ? 16.015 1.161 -12.860 1.00 85.44 86 VAL A CA 1
ATOM 619 C C . VAL A 1 86 ? 14.738 0.537 -13.428 1.00 85.44 86 VAL A C 1
ATOM 621 O O . VAL A 1 86 ? 13.669 0.744 -12.851 1.00 85.44 86 VAL A O 1
ATOM 624 N N . PRO A 1 87 ? 14.807 -0.217 -14.542 1.00 81.31 87 PRO A N 1
ATOM 625 C CA . PRO A 1 87 ? 13.668 -1.004 -15.000 1.00 81.31 87 PRO A CA 1
ATOM 626 C C . PRO A 1 87 ? 13.208 -1.945 -13.880 1.00 81.31 87 PRO A C 1
ATOM 628 O O . PRO A 1 87 ? 13.991 -2.755 -13.387 1.00 81.31 87 PRO A O 1
ATOM 631 N N . GLY A 1 88 ? 11.959 -1.784 -13.445 1.00 79.44 88 GLY A N 1
ATOM 632 C CA . GLY A 1 88 ? 11.363 -2.596 -12.388 1.00 79.44 88 GLY A CA 1
ATOM 633 C C . GLY A 1 88 ? 10.825 -3.929 -12.912 1.00 79.44 88 GLY A C 1
ATOM 634 O O . GLY A 1 88 ? 11.424 -4.591 -13.756 1.00 79.44 88 GLY A O 1
ATOM 635 N N . ILE A 1 89 ? 9.656 -4.315 -12.408 1.00 82.00 89 ILE A N 1
ATOM 636 C CA . ILE A 1 89 ? 8.940 -5.529 -12.817 1.00 82.00 89 ILE A CA 1
ATOM 637 C C . ILE A 1 89 ? 8.469 -5.376 -14.268 1.00 82.00 89 ILE A C 1
ATOM 639 O O . ILE A 1 89 ? 7.874 -4.359 -14.620 1.00 82.00 89 ILE A O 1
ATOM 643 N N . THR A 1 90 ? 8.713 -6.387 -15.101 1.00 80.19 90 THR A N 1
ATOM 644 C CA . THR A 1 90 ? 8.295 -6.415 -16.512 1.00 80.19 90 THR A CA 1
ATOM 645 C C . THR A 1 90 ? 7.437 -7.647 -16.799 1.00 80.19 90 THR A C 1
ATOM 647 O O . THR A 1 90 ? 7.473 -8.617 -16.044 1.00 80.19 90 THR A O 1
ATOM 650 N N . GLY A 1 91 ? 6.666 -7.614 -17.890 1.00 82.19 91 GLY A N 1
ATOM 651 C CA . GLY A 1 91 ? 5.765 -8.704 -18.274 1.00 82.19 91 GLY A CA 1
ATOM 652 C C . GLY A 1 91 ? 4.431 -8.686 -17.524 1.00 82.19 91 GLY A C 1
ATOM 653 O O . GLY A 1 91 ? 3.949 -7.629 -17.115 1.00 82.19 91 GLY A O 1
ATOM 654 N N . GLU A 1 92 ? 3.814 -9.859 -17.387 1.00 81.75 92 GLU A N 1
ATOM 655 C CA . GLU A 1 92 ? 2.575 -10.027 -16.625 1.00 81.75 92 GLU A CA 1
ATOM 656 C C . GLU A 1 92 ? 2.855 -10.004 -15.121 1.00 81.75 92 GLU A C 1
ATOM 658 O O . GLU A 1 92 ? 3.744 -10.697 -14.626 1.00 81.75 92 GLU A O 1
ATOM 663 N N . VAL A 1 93 ? 2.068 -9.218 -14.386 1.00 78.50 93 VAL A N 1
ATOM 664 C CA . VAL A 1 93 ? 2.216 -9.053 -12.939 1.00 78.50 93 VAL A CA 1
ATOM 665 C C . VAL A 1 93 ? 0.976 -9.584 -12.241 1.00 78.50 93 VAL A C 1
ATOM 667 O O . VAL A 1 93 ? -0.142 -9.161 -12.527 1.00 78.50 93 VAL A O 1
ATOM 670 N N . TYR A 1 94 ? 1.201 -10.473 -11.281 1.00 81.31 94 TYR A N 1
ATOM 671 C CA . TYR A 1 94 ? 0.177 -11.003 -10.392 1.00 81.31 94 TYR A CA 1
ATOM 672 C C . TYR A 1 94 ? 0.341 -10.348 -9.019 1.00 81.31 94 TYR A C 1
ATOM 674 O O . TYR A 1 94 ? 1.459 -10.221 -8.519 1.00 81.31 94 TYR A O 1
ATOM 682 N N . ALA A 1 95 ? -0.767 -9.928 -8.411 1.00 80.88 95 ALA A N 1
ATOM 683 C CA . ALA A 1 95 ? -0.786 -9.377 -7.062 1.00 80.88 95 ALA A CA 1
ATOM 684 C C . ALA A 1 95 ? -1.760 -10.181 -6.197 1.00 80.88 95 ALA A C 1
ATOM 686 O O . ALA A 1 95 ? -2.916 -10.363 -6.574 1.00 80.88 95 ALA A O 1
ATOM 687 N N . ASP A 1 96 ? -1.289 -10.627 -5.035 1.00 86.12 96 ASP A N 1
ATOM 688 C CA . ASP A 1 96 ? -2.099 -11.271 -4.001 1.00 86.12 96 ASP A CA 1
ATOM 689 C C . ASP A 1 96 ? -2.053 -10.407 -2.736 1.00 86.12 96 ASP A C 1
ATOM 691 O O . ASP A 1 96 ? -0.985 -9.963 -2.305 1.00 86.12 96 ASP A O 1
ATOM 695 N N . MET A 1 97 ? -3.222 -10.105 -2.177 1.00 88.00 97 MET A N 1
ATOM 696 C CA . MET A 1 97 ? -3.358 -9.240 -1.013 1.00 88.00 97 MET A CA 1
ATOM 697 C C . MET A 1 97 ? -4.613 -9.569 -0.210 1.00 88.00 97 MET A C 1
ATOM 699 O O . MET A 1 97 ? -5.686 -9.823 -0.755 1.00 88.00 97 MET A O 1
ATOM 703 N N . TRP A 1 98 ? -4.492 -9.454 1.111 1.00 91.19 98 TRP A N 1
ATOM 704 C CA . TRP A 1 98 ? -5.618 -9.543 2.032 1.00 91.19 98 TRP A CA 1
ATOM 705 C C . TRP A 1 98 ? -5.971 -8.162 2.563 1.00 91.19 98 TRP A C 1
ATOM 707 O O . TRP A 1 98 ? -5.153 -7.505 3.206 1.00 91.19 98 TRP A O 1
ATOM 717 N N . VAL A 1 99 ? -7.209 -7.736 2.323 1.00 90.75 99 VAL A N 1
ATOM 718 C CA . VAL A 1 99 ? -7.722 -6.430 2.751 1.00 90.75 99 VAL A CA 1
ATOM 719 C C . VAL A 1 99 ? -8.927 -6.647 3.661 1.00 90.75 99 VAL A C 1
ATOM 721 O O . VAL A 1 99 ? -9.813 -7.437 3.345 1.00 90.75 99 VAL A O 1
ATOM 724 N N . ASN A 1 100 ? -8.967 -5.945 4.797 1.00 90.12 100 ASN A N 1
ATOM 725 C CA . ASN A 1 100 ? -10.080 -5.992 5.748 1.00 90.12 100 ASN A CA 1
ATOM 726 C C . ASN A 1 100 ? -10.742 -4.607 5.878 1.00 90.12 100 ASN A C 1
ATOM 728 O O . ASN A 1 100 ? -10.413 -3.864 6.810 1.00 90.12 100 ASN A O 1
ATOM 732 N N . PRO A 1 101 ? -11.632 -4.225 4.944 1.00 83.94 101 PRO A N 1
ATOM 733 C CA . PRO A 1 101 ? -12.336 -2.951 5.013 1.00 83.94 101 PRO A CA 1
ATOM 734 C C . PRO A 1 101 ? -13.372 -2.981 6.148 1.00 83.94 101 PRO A C 1
ATOM 736 O O . PRO A 1 101 ? -14.258 -3.829 6.170 1.00 83.94 101 PRO A O 1
ATOM 739 N N . THR A 1 102 ? -13.268 -2.059 7.107 1.00 77.56 102 THR A N 1
ATOM 740 C CA . THR A 1 102 ? -14.163 -2.013 8.280 1.00 77.56 102 THR A CA 1
ATOM 741 C C . THR A 1 102 ? -15.361 -1.083 8.108 1.00 77.56 102 THR A C 1
ATOM 743 O O . THR A 1 102 ? -16.418 -1.361 8.664 1.00 77.56 102 THR A O 1
ATOM 746 N N . SER A 1 103 ? -15.220 0.019 7.366 1.00 72.94 103 SER A N 1
ATOM 747 C CA . SER A 1 103 ? -16.328 0.909 7.000 1.00 72.94 103 SER A CA 1
ATOM 748 C C . SER A 1 103 ? -15.897 1.851 5.877 1.00 72.94 103 SER A C 1
ATOM 750 O O . SER A 1 103 ? -15.000 2.673 6.061 1.00 72.94 103 SER A O 1
ATOM 752 N N . LEU A 1 104 ? -16.540 1.739 4.714 1.00 73.44 104 LEU A N 1
ATOM 753 C CA . LEU A 1 104 ? -16.390 2.662 3.586 1.00 73.44 104 LEU A CA 1
ATOM 754 C C . LEU A 1 104 ? -17.711 3.419 3.412 1.00 73.44 104 LEU A C 1
ATOM 756 O O . LEU A 1 104 ? -18.456 3.185 2.470 1.00 73.44 104 LEU A O 1
ATOM 760 N N . ALA A 1 105 ? -18.052 4.283 4.371 1.00 71.88 105 ALA A N 1
ATOM 761 C CA . ALA A 1 105 ? -19.341 4.982 4.352 1.00 71.88 105 ALA A CA 1
ATOM 762 C C . ALA A 1 105 ? -19.363 6.170 3.375 1.00 71.88 105 ALA A C 1
ATOM 764 O O . ALA A 1 105 ? -20.375 6.439 2.737 1.00 71.88 105 ALA A O 1
ATOM 765 N N . THR A 1 106 ? -18.252 6.903 3.269 1.00 79.12 106 THR A N 1
ATOM 766 C CA . THR A 1 106 ? -18.220 8.208 2.581 1.00 79.12 106 THR A CA 1
ATOM 767 C C . THR A 1 106 ? -17.122 8.341 1.537 1.00 79.12 106 THR A C 1
ATOM 769 O O . THR A 1 106 ? -17.154 9.282 0.746 1.00 79.12 106 THR A O 1
ATOM 772 N N . LYS A 1 107 ? -16.137 7.435 1.520 1.00 82.19 107 LYS A N 1
ATOM 773 C CA . LYS A 1 107 ? -14.990 7.505 0.611 1.00 82.19 107 LYS A CA 1
ATOM 774 C C . LYS A 1 107 ? -14.597 6.123 0.116 1.00 82.19 107 LYS A C 1
ATOM 776 O O . LYS A 1 107 ? -14.582 5.169 0.891 1.00 82.19 107 LYS A O 1
ATOM 781 N N . ASN A 1 108 ? -14.229 6.057 -1.158 1.00 87.62 108 ASN A N 1
ATOM 782 C CA . ASN A 1 108 ? -13.598 4.882 -1.740 1.00 87.62 108 ASN A CA 1
ATOM 783 C C . ASN A 1 108 ? -12.160 4.744 -1.222 1.00 87.62 108 ASN A C 1
ATOM 785 O O . ASN A 1 108 ? -11.516 5.727 -0.842 1.00 87.62 108 ASN A O 1
ATOM 789 N N . PHE A 1 109 ? -11.649 3.522 -1.263 1.00 87.06 109 PHE A N 1
ATOM 790 C CA . PHE A 1 109 ? -10.253 3.189 -1.012 1.00 87.06 109 PHE A CA 1
ATOM 791 C C . PHE A 1 109 ? -9.687 2.500 -2.252 1.00 87.06 109 PHE A C 1
ATOM 793 O O . PHE A 1 109 ? -10.374 1.690 -2.864 1.00 87.06 109 PHE A O 1
ATOM 800 N N . ALA A 1 110 ? -8.450 2.808 -2.634 1.00 90.38 110 ALA A N 1
ATOM 801 C CA . ALA A 1 110 ? -7.834 2.217 -3.813 1.00 90.38 110 ALA A CA 1
ATOM 802 C C . ALA A 1 110 ? -6.385 1.809 -3.560 1.00 90.38 110 ALA A C 1
ATOM 804 O O . ALA A 1 110 ? -5.632 2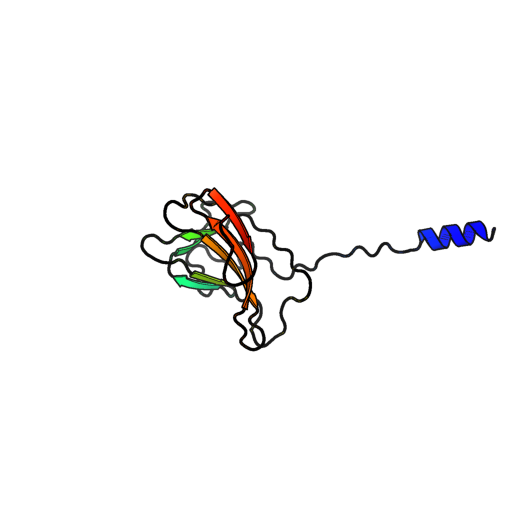.524 -2.895 1.00 90.38 110 ALA A O 1
ATOM 805 N N . ILE A 1 111 ? -5.998 0.686 -4.157 1.00 90.56 111 ILE A N 1
ATOM 806 C CA . ILE A 1 111 ? -4.626 0.195 -4.241 1.00 90.56 111 ILE A CA 1
ATOM 807 C C . ILE A 1 111 ? -4.202 0.314 -5.699 1.00 90.56 111 ILE A C 1
ATOM 809 O O . ILE A 1 111 ? -4.875 -0.196 -6.594 1.00 90.56 111 ILE A O 1
ATOM 813 N N . ASN A 1 112 ? -3.096 1.010 -5.939 1.00 89.94 112 ASN A N 1
ATOM 814 C CA . ASN A 1 112 ? -2.641 1.347 -7.281 1.00 89.94 112 ASN A CA 1
ATOM 815 C C . ASN A 1 112 ? -1.243 0.779 -7.522 1.00 89.94 112 ASN A C 1
ATOM 817 O O . ASN A 1 112 ? -0.378 0.897 -6.654 1.00 89.94 112 ASN A O 1
ATOM 821 N N . GLY A 1 113 ? -1.007 0.258 -8.722 1.00 88.50 113 GLY A N 1
ATOM 822 C CA . GLY A 1 113 ? 0.337 0.037 -9.251 1.00 88.50 113 GLY A CA 1
ATOM 823 C C . GLY A 1 113 ? 0.741 1.191 -10.162 1.00 88.50 113 GLY A C 1
ATOM 824 O O . GLY A 1 113 ? -0.034 1.566 -11.044 1.00 88.50 113 GLY A O 1
ATOM 825 N N . TYR A 1 114 ? 1.940 1.743 -9.977 1.00 88.56 114 TYR A N 1
ATOM 826 C CA . TYR A 1 114 ? 2.488 2.807 -10.822 1.00 88.56 114 TYR A CA 1
ATOM 827 C C . TYR A 1 114 ? 3.757 2.344 -11.534 1.00 88.56 114 TYR A C 1
ATOM 829 O O . TYR A 1 114 ? 4.618 1.709 -10.929 1.00 88.56 114 TYR A O 1
ATOM 837 N N . ASP A 1 115 ? 3.880 2.718 -12.803 1.00 87.75 115 ASP A N 1
ATOM 838 C CA . ASP A 1 115 ? 5.152 2.724 -13.512 1.00 87.75 115 ASP A CA 1
ATOM 839 C C . ASP A 1 115 ? 5.879 4.031 -13.183 1.00 87.75 115 ASP A C 1
ATOM 841 O O . ASP A 1 115 ? 5.354 5.119 -13.433 1.00 87.75 115 ASP A O 1
ATOM 845 N N . LEU A 1 116 ? 7.069 3.9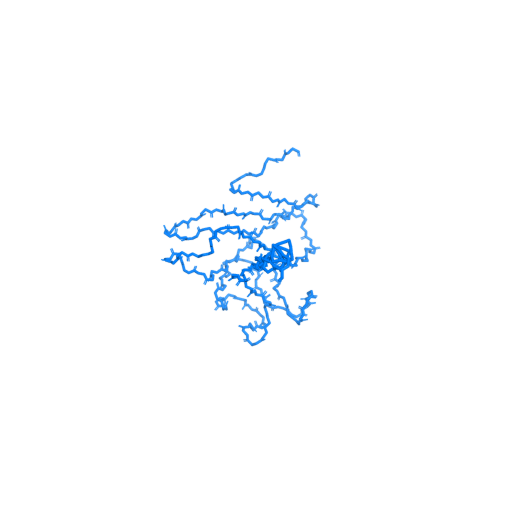01 -12.597 1.00 90.50 116 LEU A N 1
ATOM 846 C CA . LEU A 1 116 ? 7.929 5.014 -12.198 1.00 90.50 116 LEU A CA 1
ATOM 847 C C . LEU A 1 116 ? 9.183 5.134 -13.078 1.00 90.50 116 LEU A C 1
ATOM 849 O O . LEU A 1 116 ? 9.978 6.056 -12.874 1.00 90.50 116 LEU A O 1
ATOM 853 N N . TYR A 1 117 ? 9.396 4.216 -14.031 1.00 91.19 117 TYR A N 1
ATOM 854 C CA . TYR A 1 117 ? 10.622 4.188 -14.825 1.00 91.19 117 TYR A CA 1
ATOM 855 C C . TYR A 1 117 ? 10.723 5.425 -15.725 1.00 91.19 117 TYR A C 1
ATOM 857 O O . TYR A 1 117 ? 9.752 5.831 -16.362 1.00 91.19 117 TYR A O 1
ATOM 865 N N . GLY A 1 118 ? 11.896 6.060 -15.759 1.00 90.56 118 GLY A N 1
ATOM 866 C CA . GLY A 1 118 ? 12.124 7.256 -16.576 1.00 90.56 118 GLY A CA 1
ATOM 867 C C . GLY A 1 118 ? 11.230 8.439 -16.185 1.00 90.56 118 GLY A C 1
ATOM 868 O O . GLY A 1 118 ? 10.795 9.186 -17.057 1.00 90.56 118 GLY A O 1
ATOM 869 N N . SER A 1 119 ? 10.917 8.582 -14.891 1.00 88.19 119 SER A N 1
ATOM 870 C CA . SER A 1 119 ? 10.002 9.611 -14.365 1.00 88.19 119 SER A CA 1
ATOM 871 C C . SER A 1 119 ? 8.548 9.470 -14.840 1.00 88.19 119 SER A C 1
ATOM 873 O O . SER A 1 119 ? 7.777 10.431 -14.792 1.00 88.19 119 SER A O 1
ATOM 875 N N . SER A 1 120 ? 8.153 8.268 -15.269 1.00 88.19 120 SER A N 1
ATOM 876 C CA . SER A 1 120 ? 6.751 7.918 -15.489 1.00 88.19 120 SER A CA 1
ATOM 877 C C . SER A 1 120 ? 5.933 8.082 -14.197 1.00 88.19 120 SER A C 1
ATOM 879 O O . SER A 1 120 ? 6.445 8.063 -13.078 1.00 88.19 120 SER A O 1
ATOM 881 N N . SER A 1 121 ? 4.632 8.296 -14.365 1.00 85.50 121 SER A N 1
ATOM 882 C CA . SER A 1 121 ? 3.634 8.321 -13.283 1.00 85.50 121 SER A CA 1
ATOM 883 C C . SER A 1 121 ? 2.347 7.613 -13.711 1.00 85.50 121 SER A C 1
ATOM 885 O O . SER A 1 121 ? 1.252 7.873 -13.202 1.00 85.50 121 SER A O 1
ATOM 887 N N . LYS A 1 122 ? 2.463 6.719 -14.699 1.00 86.56 122 LYS A N 1
ATOM 888 C CA . LYS A 1 122 ? 1.319 6.023 -15.285 1.00 86.56 122 LYS A CA 1
ATOM 889 C C . LYS A 1 122 ? 0.823 4.949 -14.325 1.00 86.56 122 LYS A C 1
ATOM 891 O O . LYS A 1 122 ? 1.602 4.148 -13.818 1.00 86.56 122 LYS A O 1
ATOM 896 N N . ARG A 1 123 ? -0.493 4.904 -14.107 1.00 85.94 123 ARG A N 1
ATOM 897 C CA . ARG A 1 123 ? -1.136 3.804 -13.379 1.00 85.94 123 ARG A CA 1
ATOM 898 C C . ARG A 1 123 ? -1.172 2.567 -14.262 1.00 85.94 123 ARG A C 1
ATOM 900 O O . ARG A 1 123 ? -1.761 2.606 -15.341 1.00 85.94 123 ARG A O 1
ATOM 907 N N . VAL A 1 124 ? -0.582 1.485 -13.775 1.00 85.19 124 VAL A N 1
ATOM 908 C CA . VAL A 1 124 ? -0.608 0.164 -14.411 1.00 85.19 124 VAL A CA 1
ATOM 909 C C . VAL A 1 124 ? -1.921 -0.541 -14.078 1.00 85.19 124 VAL A C 1
ATOM 911 O O . VAL A 1 124 ? -2.584 -1.064 -14.968 1.00 85.19 124 VAL A O 1
ATOM 914 N N . PHE A 1 125 ? -2.341 -0.480 -12.813 1.00 86.62 125 PHE A N 1
ATOM 915 C CA . PHE A 1 125 ? -3.634 -0.986 -12.361 1.00 86.62 125 PHE A CA 1
ATOM 916 C C . PHE A 1 125 ? -4.161 -0.177 -11.177 1.00 86.62 125 PHE A C 1
ATOM 918 O O . PHE A 1 125 ? -3.401 0.465 -10.445 1.00 86.62 125 PHE A O 1
ATOM 925 N N . VAL A 1 126 ? -5.470 -0.265 -10.979 1.00 89.62 126 VAL A N 1
ATOM 926 C CA . VAL A 1 126 ? -6.204 0.237 -9.823 1.00 89.62 126 VAL A CA 1
ATOM 927 C C . VAL A 1 126 ? -7.140 -0.870 -9.357 1.00 89.62 126 VAL A C 1
ATOM 929 O O . VAL A 1 126 ? -7.934 -1.367 -10.152 1.00 89.62 126 VAL A O 1
ATOM 932 N N . ILE A 1 127 ? -7.055 -1.239 -8.080 1.00 90.75 127 ILE A N 1
ATOM 933 C CA . ILE A 1 127 ? -8.067 -2.034 -7.379 1.00 90.75 127 ILE A CA 1
ATOM 934 C C . ILE A 1 127 ? -8.778 -1.083 -6.429 1.00 90.75 127 ILE A C 1
ATOM 936 O O . ILE A 1 127 ? -8.170 -0.577 -5.485 1.00 90.75 127 ILE A O 1
ATOM 940 N N . GLU A 1 128 ? -10.052 -0.817 -6.679 1.00 90.75 128 GLU A N 1
ATOM 941 C CA . GLU A 1 128 ? -10.842 0.133 -5.904 1.00 90.75 128 GLU A CA 1
ATOM 942 C C . GLU A 1 128 ? -11.965 -0.567 -5.142 1.00 90.75 128 GLU A C 1
ATOM 944 O O . GLU A 1 128 ? -12.760 -1.313 -5.710 1.00 90.75 128 GLU A O 1
ATOM 949 N N . PHE A 1 129 ? -12.050 -0.264 -3.852 1.00 89.69 129 PHE A N 1
ATOM 950 C CA . PHE A 1 129 ? -13.113 -0.643 -2.939 1.00 89.69 129 PHE A CA 1
ATOM 951 C C . PHE A 1 129 ? -14.035 0.561 -2.771 1.00 89.69 129 PHE A C 1
ATOM 953 O O . PHE A 1 129 ? -13.616 1.627 -2.304 1.00 89.69 129 PHE A O 1
ATOM 960 N N . THR A 1 130 ? -15.285 0.407 -3.185 1.00 88.94 130 THR A N 1
ATOM 961 C CA . THR A 1 130 ? -16.232 1.521 -3.274 1.00 88.94 130 THR A CA 1
ATOM 962 C C . THR A 1 130 ? -17.184 1.572 -2.084 1.00 88.94 130 THR A C 1
ATOM 964 O O . THR A 1 130 ? -17.459 0.555 -1.444 1.00 88.94 130 THR A O 1
ATOM 967 N N . THR A 1 131 ? -17.762 2.747 -1.832 1.00 88.81 131 THR A N 1
ATOM 968 C CA . THR A 1 131 ? -18.860 2.910 -0.861 1.00 88.81 131 THR A CA 1
ATOM 969 C C . THR A 1 131 ? -20.153 2.196 -1.279 1.00 88.81 131 THR A C 1
ATOM 971 O O . THR A 1 131 ? -21.045 1.998 -0.461 1.00 88.81 131 THR A O 1
ATOM 974 N N . ALA A 1 132 ? -20.251 1.768 -2.543 1.00 87.81 132 ALA A N 1
ATOM 975 C CA . ALA A 1 132 ? -21.364 0.994 -3.089 1.00 87.81 132 ALA A CA 1
ATOM 976 C C . ALA A 1 132 ? -21.219 -0.527 -2.871 1.00 87.81 132 ALA A C 1
ATOM 978 O O . ALA A 1 132 ? -21.945 -1.304 -3.486 1.00 87.81 132 ALA A O 1
ATOM 979 N N . ASN A 1 133 ? -20.285 -0.967 -2.017 1.00 83.69 133 ASN A N 1
ATOM 980 C CA . ASN A 1 133 ? -19.982 -2.382 -1.754 1.00 83.69 133 ASN A CA 1
ATOM 981 C C . ASN A 1 133 ? -19.506 -3.163 -2.993 1.00 83.69 133 ASN A C 1
ATOM 983 O O . ASN A 1 133 ? -19.717 -4.370 -3.099 1.00 83.69 133 ASN A O 1
ATOM 987 N N . GLN A 1 134 ? -18.846 -2.482 -3.930 1.00 87.62 134 GLN A N 1
ATOM 988 C CA . GLN A 1 134 ? -18.261 -3.090 -5.126 1.00 87.62 134 GLN A CA 1
ATOM 989 C C . GLN A 1 134 ? -16.734 -3.019 -5.071 1.00 87.62 134 GLN A C 1
ATOM 991 O O . GLN A 1 134 ? -16.176 -2.012 -4.620 1.00 87.62 134 GLN A O 1
ATOM 996 N N . ILE A 1 135 ? -16.077 -4.060 -5.590 1.00 89.31 135 ILE A N 1
ATOM 997 C CA . ILE A 1 135 ? -14.648 -4.055 -5.918 1.00 89.31 135 ILE A CA 1
ATOM 998 C C . ILE A 1 135 ? -14.522 -3.894 -7.432 1.00 89.31 135 ILE A C 1
ATOM 1000 O O . ILE A 1 135 ? -15.136 -4.648 -8.188 1.00 89.31 135 ILE A O 1
ATOM 1004 N N . ARG A 1 136 ? -13.736 -2.911 -7.873 1.00 90.12 136 ARG A N 1
ATOM 1005 C CA . ARG A 1 136 ? -13.482 -2.627 -9.291 1.00 90.12 136 ARG A CA 1
ATOM 1006 C C . ARG A 1 136 ? -12.002 -2.774 -9.595 1.00 90.12 136 ARG A C 1
ATOM 1008 O O . ARG A 1 136 ? -11.169 -2.369 -8.788 1.00 90.12 136 ARG A O 1
ATOM 1015 N N . ALA A 1 137 ? -11.689 -3.298 -10.773 1.00 89.19 137 ALA A N 1
ATOM 1016 C CA . ALA A 1 137 ? -10.335 -3.344 -11.303 1.00 89.19 137 ALA A CA 1
ATOM 1017 C C . ALA A 1 137 ? -10.303 -2.660 -12.672 1.00 89.19 137 ALA A C 1
ATOM 1019 O O . ALA A 1 137 ? -11.118 -2.973 -13.539 1.00 89.19 137 ALA A O 1
ATOM 1020 N N . PHE A 1 138 ? -9.394 -1.707 -12.857 1.00 87.69 138 PHE A N 1
ATOM 1021 C CA . PHE A 1 138 ? -9.234 -0.978 -14.117 1.00 87.69 138 PHE A CA 1
ATOM 1022 C C . PHE A 1 138 ? -7.813 -0.427 -14.256 1.00 87.69 138 PHE A C 1
ATOM 1024 O O . PHE A 1 138 ? -7.072 -0.319 -13.279 1.00 87.69 138 PHE A O 1
ATOM 1031 N N . ASN A 1 139 ? -7.424 -0.064 -15.475 1.00 80.81 139 ASN A N 1
ATOM 1032 C CA . ASN A 1 139 ? -6.184 0.650 -15.764 1.00 80.81 139 ASN A CA 1
ATOM 1033 C C . ASN A 1 139 ? -6.481 2.122 -16.116 1.00 80.81 139 ASN A C 1
ATOM 1035 O O . ASN A 1 139 ? -7.493 2.442 -16.732 1.00 80.81 139 ASN A O 1
ATOM 1039 N N . GLY A 1 140 ? -5.599 3.046 -15.726 1.00 68.62 140 GLY A N 1
ATOM 1040 C CA . GLY A 1 140 ? -5.715 4.460 -16.111 1.00 68.62 140 GLY A CA 1
ATOM 1041 C C . GLY A 1 140 ? -6.713 5.309 -15.302 1.00 68.62 140 GLY A C 1
ATOM 1042 O O . GLY A 1 140 ? -6.872 5.139 -14.091 1.00 68.62 140 GLY A O 1
ATOM 1043 N N . SER A 1 141 ? -7.288 6.327 -15.953 1.00 61.53 141 SER A N 1
ATOM 1044 C CA . SER A 1 141 ? -7.937 7.488 -15.315 1.00 61.53 141 SER A CA 1
ATOM 1045 C C . SER A 1 141 ? -9.458 7.393 -15.122 1.00 61.53 141 SER A C 1
ATOM 1047 O O . SER A 1 141 ? -10.017 8.278 -14.477 1.00 61.53 141 SER A O 1
ATOM 1049 N N . SER A 1 142 ? -10.140 6.349 -15.607 1.00 58.00 142 SER A N 1
ATOM 1050 C CA . SER A 1 142 ? -11.591 6.192 -15.399 1.00 58.00 142 SER A CA 1
ATOM 1051 C C . SER A 1 142 ? -12.075 4.746 -15.536 1.00 58.00 142 SER A C 1
ATOM 1053 O O . SER A 1 142 ? -11.777 4.099 -16.537 1.00 58.00 142 SER A O 1
ATOM 1055 N N . SER A 1 143 ? -12.912 4.285 -14.599 1.00 59.88 143 SER A N 1
ATOM 1056 C CA . SER A 1 143 ? -13.844 3.171 -14.826 1.00 59.88 143 SER A CA 1
ATOM 1057 C C . SER A 1 143 ? -15.222 3.740 -15.174 1.00 59.88 143 SER A C 1
ATOM 1059 O O . SER A 1 143 ? -15.723 4.584 -14.428 1.00 59.88 143 SER A O 1
ATOM 1061 N N . SER A 1 144 ? -15.850 3.282 -16.258 1.00 53.09 144 SER A N 1
ATOM 1062 C CA . SER A 1 144 ? -17.242 3.636 -16.563 1.00 53.09 144 SER A CA 1
ATOM 1063 C C . SER A 1 144 ? -18.171 2.975 -15.543 1.00 53.09 144 SER A C 1
ATOM 1065 O O . SER A 1 144 ? -18.100 1.765 -15.338 1.00 53.09 144 SER A O 1
ATOM 1067 N N . THR A 1 145 ? -19.011 3.764 -14.877 1.00 51.00 145 THR A N 1
ATOM 1068 C CA . THR A 1 145 ? -20.117 3.268 -14.051 1.00 51.00 145 THR A CA 1
ATOM 1069 C C . THR A 1 145 ? -21.324 3.031 -14.948 1.00 51.00 145 THR A C 1
ATOM 1071 O O . THR A 1 145 ? -22.068 3.971 -15.226 1.00 51.00 145 THR A O 1
ATOM 1074 N N . THR A 1 146 ? -21.496 1.800 -15.418 1.00 44.78 146 THR A N 1
ATOM 1075 C CA . THR A 1 146 ? -22.802 1.294 -15.869 1.00 44.78 146 THR A CA 1
ATOM 1076 C C . THR A 1 146 ? -23.372 0.390 -14.801 1.00 44.78 146 THR A C 1
ATOM 1078 O O . THR A 1 146 ? -22.597 -0.482 -14.345 1.00 44.78 146 THR A O 1
#

Secondary structure (DSSP, 8-state):
--HHHHHHHHHHT------PPP--------TTTS-SEE-TTSTTEEEEESEEEEESS--SSSS-EEEEE-SSS--EEEE-SS-TTS----S-------------SS--EEEEEEE-GGG--EEEEEEEE-TTS-EEEE-SS-----

Radius of gyration: 21.51 Å; Cα contacts (8 Å, |Δi|>4): 198; chains: 1; bounding box: 39×66×49 Å

Solvent-accessible surface area (backbone atoms only — not comparable to full-atom values): 9517 Å² total; per-residue (Å²): 131,59,72,70,58,54,53,52,53,56,62,72,64,57,76,76,78,79,83,72,83,77,85,86,76,86,84,66,55,43,74,87,79,36,62,81,36,73,35,54,76,45,89,48,26,43,58,81,36,52,49,48,22,30,34,66,89,54,53,95,60,87,65,20,22,79,45,78,46,47,94,89,65,60,66,42,71,50,76,57,92,59,60,37,90,44,88,66,94,73,85,88,84,85,86,88,84,89,81,84,89,87,77,46,83,87,52,66,49,73,52,71,43,68,43,36,49,83,76,41,79,48,49,65,36,36,43,34,42,40,54,82,80,43,80,46,77,48,55,67,93,70,78,87,88,127

Mean predicted aligned error: 8.8 Å

pLDDT: mean 84.21, std 10.86, range [44.78, 97.56]

Sequence (146 aa):
MNKYGLYFLLILLLPAAIVSAQTALQTSFEAPTYTIGNLNSQAGWTATSGTVAVSTAKAKTGSQSINLSATVGALKSDYVAYSGTVPGITGEVYADMWVNPTSLATKNFAINGYDLYGSSSKRVFVIEFTTANQIRAFNGSSSSTT